Protein AF-Q4TJD2-F1 (afdb_monomer_lite)

Organism: Tetraodon nigroviridis (NCBI:txid99883)

Sequence (77 aa):
QGSSFHASRRQKYGNVFKTHLLGRPLIRVTGAENIRKVLMGEHTLVTVDWPQSTSTLLGPNSLANSIGDIHRKRRKV

pLDDT: mean 91.11, std 6.29, range [57.19, 97.38]

Radius of gyration: 15.0 Å; chains: 1; bounding box: 29×28×37 Å

InterPro domains:
  IPR036396 Cytochrome P450 superfamily [G3DSA:1.10.630.10] (1-77)
  IPR036396 Cytochrome P450 superfamily [SSF48264] (5-77)

Secondary structure (DSSP, 8-state):
-HHHHHHHHHHHH-SEEEEEETTEEEEEE-SHHHHHHHHHTBTTTB-----HHHHHHH-TTSSTT--HHHHHHHTT-

Structure (mmCIF, N/CA/C/O backbone):
data_AF-Q4TJD2-F1
#
_entry.id   AF-Q4TJD2-F1
#
loop_
_atom_site.group_PDB
_atom_site.id
_atom_site.type_symbol
_atom_site.label_atom_id
_atom_site.label_alt_id
_atom_site.label_comp_id
_atom_site.label_asym_id
_atom_site.label_entity_id
_atom_site.label_seq_id
_atom_site.pdb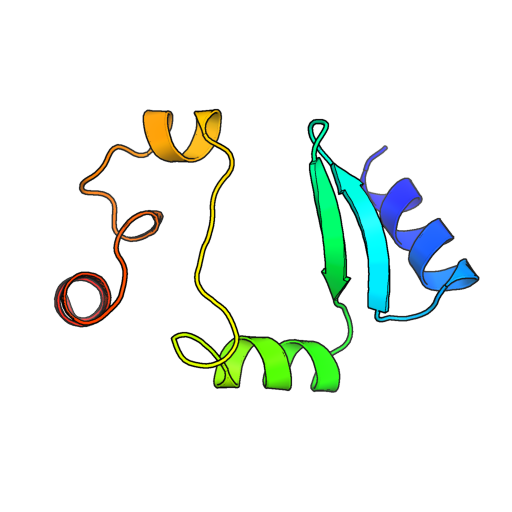x_PDB_ins_code
_atom_site.Cartn_x
_atom_site.Cartn_y
_atom_site.Cartn_z
_atom_site.occupancy
_atom_site.B_iso_or_equiv
_atom_site.auth_seq_id
_atom_site.auth_comp_id
_atom_site.auth_asym_id
_atom_site.auth_atom_id
_atom_site.pdbx_PDB_model_num
ATOM 1 N N . GLN A 1 1 ? 5.366 0.388 17.585 1.00 57.19 1 GLN A N 1
ATOM 2 C CA . GLN A 1 1 ? 4.522 1.568 17.275 1.00 57.19 1 GLN A CA 1
ATOM 3 C C . GLN A 1 1 ? 3.607 1.319 16.060 1.00 57.19 1 GLN A C 1
ATOM 5 O O . GLN A 1 1 ? 2.404 1.479 16.188 1.00 57.19 1 GLN A O 1
ATOM 10 N N . GLY A 1 2 ? 4.103 0.865 14.896 1.00 72.62 2 GLY A N 1
ATOM 11 C CA . GLY A 1 2 ? 3.240 0.646 13.711 1.00 72.62 2 GLY A CA 1
ATOM 12 C C . GLY A 1 2 ? 2.225 -0.511 13.807 1.00 72.62 2 GLY A C 1
ATOM 13 O O . GLY A 1 2 ? 1.125 -0.418 13.266 1.00 72.62 2 GLY A O 1
ATOM 14 N N . SER A 1 3 ? 2.547 -1.592 14.526 1.00 77.75 3 SER A N 1
ATOM 15 C CA . SER A 1 3 ? 1.644 -2.745 14.684 1.00 77.75 3 SER A CA 1
ATOM 16 C C . SER A 1 3 ? 0.368 -2.399 15.462 1.00 77.75 3 SER A C 1
ATOM 18 O O . SER A 1 3 ? -0.729 -2.742 15.018 1.00 77.75 3 SER A O 1
ATOM 20 N N . SER A 1 4 ? 0.487 -1.655 16.567 1.00 89.62 4 SER A N 1
ATOM 21 C CA . SER A 1 4 ? -0.655 -1.213 17.382 1.00 89.62 4 SER A CA 1
ATOM 22 C C . SER A 1 4 ? -1.578 -0.255 16.622 1.00 89.62 4 SER A C 1
ATOM 24 O O . SER A 1 4 ? -2.798 -0.349 16.741 1.00 89.62 4 SER A O 1
ATOM 26 N N . PHE A 1 5 ? -1.017 0.611 15.774 1.00 89.06 5 PHE A N 1
ATOM 27 C CA . PHE A 1 5 ? -1.771 1.525 14.912 1.00 89.06 5 PHE A CA 1
ATOM 28 C C . PHE A 1 5 ? -2.679 0.801 13.911 1.00 89.06 5 PHE A C 1
ATOM 30 O O . PHE A 1 5 ? -3.825 1.199 13.697 1.00 89.06 5 PHE A O 1
ATOM 37 N N . HIS A 1 6 ? -2.183 -0.271 13.288 1.00 89.50 6 HIS A N 1
ATOM 38 C CA . HIS A 1 6 ? -2.994 -1.062 12.364 1.00 89.50 6 HIS A CA 1
ATOM 39 C C . HIS A 1 6 ? -4.008 -1.945 13.095 1.00 89.50 6 HIS A C 1
ATOM 41 O O . HIS A 1 6 ? -5.129 -2.093 12.608 1.00 89.50 6 HIS A O 1
ATOM 47 N N . ALA A 1 7 ? -3.636 -2.505 14.249 1.00 92.25 7 ALA A N 1
ATOM 48 C CA . ALA A 1 7 ? -4.512 -3.362 15.040 1.00 92.25 7 ALA A CA 1
ATOM 49 C C . ALA A 1 7 ? -5.745 -2.604 15.560 1.00 92.25 7 ALA A C 1
ATOM 51 O O . ALA A 1 7 ? -6.868 -3.043 15.316 1.00 92.25 7 ALA A O 1
ATOM 52 N N . SER A 1 8 ? -5.558 -1.433 16.179 1.00 94.94 8 SER A N 1
ATOM 53 C CA . SER A 1 8 ? -6.666 -0.641 16.739 1.00 94.94 8 SER A CA 1
ATOM 54 C C . SER A 1 8 ? -7.665 -0.185 15.671 1.00 94.94 8 SER A C 1
ATOM 56 O O . SER A 1 8 ? -8.877 -0.205 15.874 1.00 94.94 8 SER A O 1
ATOM 58 N N . ARG A 1 9 ? -7.174 0.175 14.482 1.00 95.12 9 ARG A N 1
ATOM 59 C CA . ARG A 1 9 ? -8.027 0.591 13.362 1.00 95.12 9 ARG A CA 1
ATOM 60 C C . ARG A 1 9 ? -8.745 -0.573 12.708 1.00 95.12 9 ARG A C 1
ATOM 62 O O . ARG A 1 9 ? -9.905 -0.409 12.351 1.00 95.12 9 ARG A O 1
ATOM 69 N N . ARG A 1 10 ? -8.104 -1.742 12.600 1.00 95.25 10 ARG A N 1
ATOM 70 C CA . ARG A 1 10 ? -8.794 -2.959 12.154 1.00 95.25 10 ARG A CA 1
ATOM 71 C C . ARG A 1 10 ? -9.910 -3.335 13.126 1.00 95.25 10 ARG A C 1
ATOM 73 O O . ARG A 1 10 ? -10.996 -3.678 12.682 1.00 95.25 10 ARG A O 1
ATOM 80 N N . GLN A 1 11 ? -9.667 -3.223 14.432 1.00 96.06 11 GLN A N 1
ATOM 81 C CA . GLN A 1 11 ? -10.695 -3.475 15.442 1.00 96.06 11 GLN A CA 1
ATOM 82 C C . GLN A 1 11 ? -11.877 -2.505 15.304 1.00 96.06 11 GLN A C 1
ATOM 84 O O . GLN A 1 11 ? -13.023 -2.927 15.405 1.00 96.06 11 GLN A O 1
ATOM 89 N N . LYS A 1 12 ? -11.610 -1.221 15.037 1.00 97.00 12 LYS A N 1
ATOM 90 C CA . LYS A 1 12 ? -12.651 -0.189 14.940 1.00 97.00 12 LYS A CA 1
ATOM 91 C C . LYS A 1 12 ? -13.416 -0.181 13.610 1.00 97.00 12 LYS A C 1
ATOM 93 O O . LYS A 1 12 ? -14.614 0.073 13.606 1.00 97.00 12 LYS A O 1
ATOM 98 N N . TYR A 1 13 ? -12.730 -0.392 12.490 1.00 97.06 13 TYR A N 1
ATOM 99 C CA . TYR A 1 13 ? -13.281 -0.183 11.142 1.00 97.06 13 TYR A CA 1
ATOM 100 C C . TYR A 1 13 ? -13.382 -1.471 10.316 1.00 97.06 13 TYR A C 1
ATOM 102 O O . TYR A 1 13 ? -13.865 -1.448 9.188 1.00 97.06 13 TYR A O 1
ATOM 110 N N . GLY A 1 14 ? -12.922 -2.597 10.858 1.00 97.00 14 GLY A N 1
ATOM 111 C CA . GLY A 1 14 ? -12.906 -3.880 10.172 1.00 97.00 14 GLY A CA 1
ATOM 112 C C . GLY A 1 14 ? -11.720 -4.055 9.224 1.00 97.00 14 GLY A C 1
ATOM 113 O O . GLY A 1 14 ? -10.689 -3.384 9.302 1.00 97.00 14 GLY A O 1
ATOM 114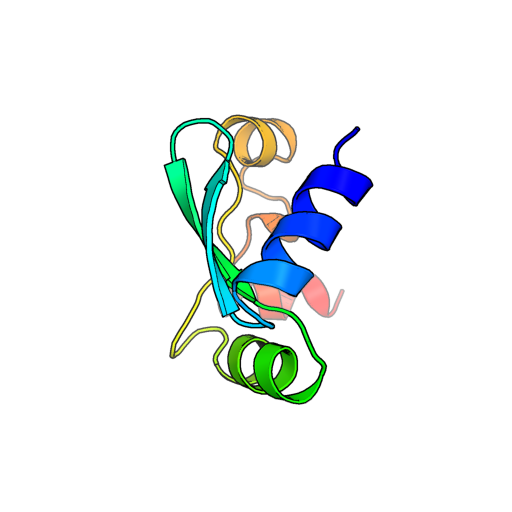 N N . ASN A 1 15 ? -11.856 -5.025 8.323 1.00 97.38 15 ASN A N 1
ATOM 115 C CA . ASN A 1 15 ? -10.763 -5.504 7.479 1.00 97.38 15 ASN A CA 1
ATOM 116 C C . ASN A 1 15 ? -10.411 -4.586 6.297 1.00 97.38 15 ASN A C 1
ATOM 118 O O . ASN A 1 15 ? -9.337 -4.755 5.714 1.00 97.38 15 ASN A O 1
ATOM 122 N N . VAL A 1 16 ? -11.287 -3.637 5.954 1.00 97.25 16 VAL A N 1
ATOM 123 C CA . VAL A 1 16 ? -11.113 -2.675 4.858 1.00 97.25 16 VAL A CA 1
ATOM 124 C C . VAL A 1 16 ? -11.431 -1.281 5.381 1.00 97.25 16 VAL A C 1
ATOM 126 O O . VAL A 1 16 ? -12.564 -1.019 5.770 1.00 97.25 16 VAL A O 1
ATOM 129 N N . PHE A 1 17 ? -10.448 -0.380 5.405 1.00 96.94 17 PHE A N 1
ATOM 130 C CA . PHE A 1 17 ? -10.655 0.967 5.945 1.00 96.94 17 PHE A CA 1
ATOM 131 C C . PHE A 1 17 ? -9.748 2.025 5.313 1.00 96.94 17 PHE A C 1
ATOM 133 O O . PHE A 1 17 ? -8.640 1.733 4.858 1.00 96.94 17 PHE A O 1
ATOM 140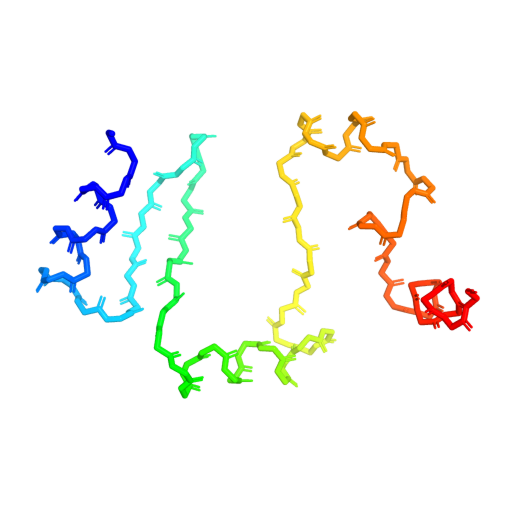 N N . LYS A 1 18 ? -10.216 3.280 5.323 1.00 96.88 18 LYS A N 1
ATOM 141 C CA . LYS A 1 18 ? -9.456 4.444 4.847 1.00 96.88 18 LYS A CA 1
ATOM 142 C C . LYS A 1 18 ? -8.446 4.903 5.892 1.00 96.88 18 LYS A C 1
ATOM 144 O O . LYS A 1 18 ? -8.733 4.925 7.089 1.00 96.88 18 LYS A O 1
ATOM 149 N N . THR A 1 19 ? -7.269 5.316 5.447 1.00 94.94 19 THR A N 1
ATOM 150 C CA . THR A 1 19 ? -6.249 5.897 6.315 1.00 94.94 19 THR A CA 1
ATOM 151 C C . THR A 1 19 ? -5.291 6.796 5.537 1.00 94.94 19 THR A C 1
ATOM 153 O O . THR A 1 19 ? -5.404 6.904 4.324 1.00 94.94 19 THR A O 1
ATOM 156 N N . HIS A 1 20 ? -4.361 7.441 6.236 1.00 92.94 20 HIS A N 1
ATOM 157 C CA . HIS A 1 20 ? -3.256 8.174 5.633 1.00 92.94 20 HIS A CA 1
ATOM 158 C C . HIS A 1 20 ? -1.932 7.538 6.050 1.00 92.94 20 HIS A C 1
ATOM 160 O O . HIS A 1 20 ? -1.737 7.222 7.228 1.00 92.94 20 HIS A O 1
ATOM 166 N N . LEU A 1 21 ? -1.029 7.366 5.089 1.00 89.19 21 LEU A N 1
ATOM 167 C CA . LEU A 1 21 ? 0.338 6.903 5.311 1.00 89.19 21 LEU A CA 1
ATOM 168 C C . LEU A 1 21 ? 1.279 7.731 4.434 1.00 89.19 21 LEU A C 1
ATOM 170 O O . LEU A 1 21 ? 0.994 7.936 3.258 1.00 89.19 21 LEU A O 1
ATOM 174 N N . LEU A 1 22 ? 2.375 8.232 5.014 1.00 88.19 22 LEU A N 1
ATOM 175 C CA . LEU A 1 22 ? 3.346 9.098 4.322 1.00 88.19 22 LEU A CA 1
ATOM 176 C C . LEU A 1 22 ? 2.685 10.296 3.606 1.00 88.19 22 LEU A C 1
ATOM 178 O O . LEU A 1 22 ? 3.020 10.623 2.473 1.00 88.19 22 LEU A O 1
ATOM 182 N N . GLY A 1 23 ? 1.694 10.919 4.254 1.00 89.69 23 GLY A N 1
ATOM 183 C CA . GLY A 1 23 ? 0.977 12.077 3.709 1.00 89.69 23 GLY A CA 1
ATOM 184 C C . GLY A 1 23 ? -0.019 11.764 2.587 1.00 89.69 23 GLY A C 1
ATOM 185 O O . GLY A 1 23 ? -0.623 12.688 2.054 1.00 89.69 23 GLY A O 1
ATOM 186 N N . ARG A 1 24 ? -0.234 10.489 2.234 1.00 91.12 24 ARG A N 1
ATOM 187 C CA . ARG A 1 24 ? -1.159 10.084 1.166 1.00 91.12 24 ARG A CA 1
ATOM 188 C C . ARG A 1 24 ? -2.362 9.309 1.709 1.00 91.12 24 ARG A C 1
ATOM 190 O O . ARG A 1 24 ? -2.171 8.442 2.569 1.00 91.12 24 ARG A O 1
ATOM 197 N N . PRO A 1 25 ? -3.588 9.583 1.227 1.00 95.25 25 PRO A N 1
ATOM 198 C CA . PRO A 1 25 ? -4.751 8.763 1.540 1.00 95.25 25 PRO A CA 1
ATOM 199 C C . PRO A 1 25 ? -4.624 7.388 0.876 1.00 95.25 25 PRO A C 1
ATOM 201 O O . PRO A 1 25 ? -4.215 7.284 -0.277 1.00 95.25 25 PRO A O 1
ATOM 204 N N . LEU A 1 26 ? -4.999 6.327 1.588 1.00 94.94 26 LEU A N 1
ATOM 205 C CA . LEU A 1 26 ? -5.035 4.967 1.052 1.00 94.94 26 LEU A CA 1
ATOM 206 C C . LEU A 1 26 ? -6.120 4.113 1.709 1.00 94.94 26 LEU A C 1
ATOM 208 O O . LEU A 1 26 ? -6.653 4.446 2.774 1.00 94.94 26 LEU A O 1
ATOM 212 N N . ILE A 1 27 ? -6.406 2.970 1.086 1.00 96.56 27 ILE A N 1
ATOM 213 C CA . ILE A 1 27 ? -7.263 1.921 1.641 1.00 96.56 27 ILE A CA 1
ATOM 214 C C . ILE A 1 27 ? -6.382 0.793 2.170 1.00 96.56 27 ILE A C 1
ATOM 216 O O . ILE A 1 27 ? -5.620 0.178 1.426 1.00 96.56 27 ILE A O 1
ATOM 220 N N . ARG A 1 28 ? -6.489 0.491 3.465 1.00 95.25 28 ARG A N 1
ATOM 221 C CA . ARG A 1 28 ? -5.859 -0.694 4.047 1.00 95.25 28 ARG A CA 1
ATOM 222 C C . ARG A 1 28 ? -6.805 -1.874 3.863 1.00 95.25 28 ARG A C 1
ATOM 224 O O . ARG A 1 28 ? -7.939 -1.815 4.325 1.00 95.25 28 ARG A O 1
ATOM 231 N N . VAL A 1 29 ? -6.317 -2.942 3.236 1.00 97.00 29 VAL A N 1
ATOM 232 C CA . VAL A 1 29 ? -7.064 -4.186 3.005 1.00 97.00 29 VAL A CA 1
ATOM 233 C C . VAL A 1 29 ? -6.385 -5.328 3.753 1.00 97.00 29 VAL A C 1
ATOM 235 O O . VAL A 1 29 ? -5.166 -5.485 3.693 1.00 97.00 29 VAL A O 1
ATOM 238 N N . THR A 1 30 ? -7.162 -6.103 4.506 1.00 95.31 30 THR A N 1
ATOM 239 C CA . THR A 1 30 ? -6.694 -7.242 5.309 1.00 95.31 30 THR A CA 1
ATOM 240 C C . THR A 1 30 ? -7.706 -8.394 5.262 1.00 95.31 30 THR A C 1
ATOM 242 O O . THR A 1 30 ? -8.839 -8.210 4.819 1.00 95.31 30 THR A O 1
ATOM 245 N N . GLY A 1 31 ? -7.300 -9.588 5.702 1.00 95.50 31 GLY A N 1
ATOM 246 C CA . GLY A 1 31 ? -8.116 -10.806 5.622 1.00 95.50 31 GLY A CA 1
ATOM 247 C C . GLY A 1 31 ? -7.967 -11.527 4.279 1.00 95.50 31 GLY A C 1
ATOM 248 O O . GLY A 1 31 ? -7.902 -10.886 3.230 1.00 95.50 31 GLY A O 1
ATOM 249 N N . ALA A 1 32 ? -7.896 -12.860 4.322 1.00 96.25 32 ALA A N 1
ATOM 250 C CA . ALA A 1 32 ? -7.528 -13.691 3.174 1.00 96.25 32 ALA A CA 1
ATOM 251 C C . ALA A 1 32 ? -8.442 -13.473 1.958 1.00 96.25 32 ALA A C 1
ATOM 253 O O . ALA A 1 32 ? -7.944 -13.216 0.866 1.00 96.25 32 ALA A O 1
ATOM 254 N N . GLU A 1 33 ? -9.763 -13.466 2.155 1.00 96.38 33 GLU A N 1
ATOM 255 C CA . GLU A 1 33 ? -10.731 -13.271 1.066 1.00 96.38 33 GLU A CA 1
ATOM 256 C C . GLU A 1 33 ? -10.597 -11.907 0.374 1.00 96.38 33 GLU A C 1
ATOM 258 O O . GLU A 1 33 ? -10.662 -11.809 -0.851 1.00 96.38 33 GLU A O 1
ATOM 263 N N . ASN A 1 34 ? -10.356 -10.839 1.140 1.00 96.81 34 ASN A N 1
ATOM 264 C CA . ASN A 1 34 ? -10.190 -9.503 0.568 1.00 96.81 34 ASN A CA 1
ATOM 265 C C . ASN A 1 34 ? -8.854 -9.377 -0.165 1.00 96.81 34 ASN A C 1
ATOM 267 O O . ASN A 1 34 ? -8.800 -8.838 -1.268 1.00 96.81 34 ASN A O 1
ATOM 271 N N . ILE A 1 35 ? -7.782 -9.898 0.438 1.00 96.38 35 ILE A N 1
ATOM 272 C CA . ILE A 1 35 ? -6.450 -9.904 -0.171 1.00 96.38 35 ILE A CA 1
ATOM 273 C C . ILE A 1 35 ? -6.476 -10.711 -1.471 1.00 96.38 35 ILE A C 1
ATOM 275 O O . ILE A 1 35 ? -5.941 -10.247 -2.473 1.00 96.38 35 ILE A O 1
ATOM 279 N N . ARG A 1 36 ? -7.152 -11.865 -1.498 1.00 96.38 36 ARG A N 1
ATOM 280 C CA . ARG A 1 36 ? -7.302 -12.680 -2.707 1.00 96.38 36 ARG A CA 1
ATOM 281 C C . ARG A 1 36 ? -7.920 -11.878 -3.850 1.00 96.38 36 ARG A C 1
ATOM 283 O O . ARG A 1 36 ? -7.391 -11.928 -4.951 1.00 96.38 36 ARG A O 1
ATOM 290 N N . LYS A 1 37 ? -8.982 -11.106 -3.598 1.00 95.75 37 LYS A N 1
ATOM 291 C CA . LYS A 1 37 ? -9.600 -10.245 -4.625 1.00 95.75 37 LYS A CA 1
ATOM 292 C C . LYS A 1 37 ? -8.634 -9.191 -5.166 1.00 95.75 37 LYS A C 1
ATOM 294 O O . LYS A 1 37 ? -8.579 -9.001 -6.373 1.00 95.75 37 LYS A O 1
ATOM 299 N N . VAL A 1 38 ? -7.865 -8.540 -4.289 1.00 95.94 38 VAL A N 1
ATOM 300 C CA . VAL A 1 38 ? -6.861 -7.541 -4.695 1.00 95.94 38 VAL A CA 1
ATOM 301 C C . VAL A 1 38 ? -5.774 -8.192 -5.551 1.00 95.94 38 VAL A C 1
ATOM 303 O O . VAL A 1 38 ? -5.495 -7.711 -6.640 1.00 95.94 38 VAL A O 1
ATOM 306 N N . LEU A 1 39 ? -5.216 -9.318 -5.101 1.00 93.81 39 LEU A N 1
ATOM 307 C CA . LEU A 1 39 ? -4.137 -10.012 -5.811 1.00 93.81 39 LEU A CA 1
ATOM 308 C C . LEU A 1 39 ? -4.589 -10.605 -7.152 1.00 93.81 39 LEU A C 1
ATOM 310 O O . LEU A 1 39 ? -3.843 -10.552 -8.123 1.00 93.81 39 LEU A O 1
ATOM 314 N N . MET A 1 40 ? -5.802 -11.162 -7.222 1.00 94.88 40 MET A N 1
ATOM 315 C CA . MET A 1 40 ? -6.365 -11.692 -8.472 1.00 94.88 40 MET A CA 1
ATOM 316 C C . MET A 1 40 ? -6.799 -10.585 -9.445 1.00 94.88 40 MET A C 1
ATOM 318 O O . MET A 1 40 ? -7.030 -10.870 -10.614 1.00 94.88 40 MET A O 1
ATOM 322 N N . GLY A 1 41 ? -6.920 -9.342 -8.970 1.00 93.56 41 GLY A N 1
ATOM 323 C CA . GLY A 1 41 ? -7.226 -8.161 -9.776 1.00 93.56 41 GLY A CA 1
ATOM 324 C C . GLY A 1 41 ? -5.997 -7.358 -10.209 1.00 93.56 41 GLY A C 1
ATOM 325 O O . GLY A 1 41 ? -6.158 -6.228 -10.672 1.00 93.56 41 GLY A O 1
ATOM 326 N N . GLU A 1 42 ? -4.778 -7.876 -10.033 1.00 89.25 42 GLU A N 1
ATOM 327 C CA . GLU A 1 42 ? -3.565 -7.206 -10.512 1.00 89.25 42 GLU A CA 1
ATOM 328 C C . GLU A 1 42 ? -3.624 -7.028 -12.040 1.00 89.25 42 GLU A C 1
ATOM 330 O O . GLU A 1 42 ? -3.969 -7.952 -12.778 1.00 89.25 42 GLU A O 1
ATOM 335 N N . HIS A 1 43 ? -3.289 -5.826 -12.507 1.00 86.19 43 HIS A N 1
ATOM 336 C CA . HIS A 1 43 ? -3.394 -5.357 -13.895 1.00 86.19 43 HIS A CA 1
ATOM 337 C C . HIS A 1 43 ? -4.819 -5.133 -14.436 1.00 86.19 43 HIS A C 1
ATOM 339 O O . HIS A 1 43 ? -4.953 -4.717 -15.586 1.00 86.19 43 HIS A O 1
ATOM 345 N N . THR A 1 44 ? -5.876 -5.343 -13.640 1.00 90.38 44 THR A N 1
ATOM 346 C CA . THR A 1 44 ? -7.265 -5.026 -14.038 1.00 90.38 44 THR A CA 1
ATOM 347 C C . THR A 1 44 ? -7.952 -4.052 -13.084 1.00 90.38 44 THR A C 1
ATOM 349 O O . THR A 1 44 ? -8.565 -3.085 -13.523 1.00 90.38 44 THR A O 1
ATOM 352 N N . LEU A 1 45 ? -7.858 -4.301 -11.778 1.00 91.56 45 LEU A N 1
ATOM 353 C CA . LEU A 1 45 ? -8.440 -3.481 -10.712 1.00 91.56 45 LEU A CA 1
ATOM 354 C C . LEU A 1 45 ? -7.379 -2.654 -9.985 1.00 91.56 45 LEU A C 1
ATOM 356 O O . LEU A 1 45 ? -7.682 -1.578 -9.474 1.00 91.56 45 LEU A O 1
ATOM 360 N N . VAL A 1 46 ? -6.156 -3.178 -9.900 1.00 93.12 46 VAL A N 1
ATOM 361 C CA . VAL A 1 46 ? -5.039 -2.575 -9.168 1.00 93.12 46 VAL A CA 1
ATOM 362 C C . VAL A 1 46 ? -3.726 -2.768 -9.923 1.00 93.12 46 VAL A C 1
ATOM 364 O O . VAL A 1 46 ? -3.615 -3.619 -10.804 1.00 93.12 46 VAL A O 1
ATOM 367 N N . THR A 1 47 ? -2.730 -1.963 -9.568 1.00 91.12 47 THR A N 1
ATOM 368 C CA . THR A 1 47 ? -1.335 -2.142 -9.976 1.00 91.12 47 THR A CA 1
ATOM 369 C C . THR A 1 47 ? -0.438 -1.920 -8.766 1.00 91.12 47 THR A C 1
ATOM 371 O O . THR A 1 47 ? -0.806 -1.178 -7.848 1.00 91.12 47 THR A O 1
ATOM 374 N N . VAL A 1 48 ? 0.752 -2.514 -8.777 1.00 90.00 48 VAL A N 1
ATOM 375 C CA . VAL A 1 48 ? 1.818 -2.164 -7.830 1.00 90.00 48 VAL A CA 1
ATOM 376 C C . VAL A 1 48 ? 2.147 -0.669 -7.911 1.00 90.00 48 VAL A C 1
ATOM 378 O O . VAL A 1 48 ? 2.372 -0.132 -8.994 1.00 90.00 48 VAL A O 1
ATOM 381 N N . ASP A 1 49 ? 2.211 -0.028 -6.744 1.00 89.38 49 ASP A N 1
ATOM 382 C CA . ASP A 1 49 ? 2.688 1.340 -6.553 1.00 89.38 49 ASP A CA 1
ATOM 383 C C . ASP A 1 49 ? 3.560 1.397 -5.292 1.00 89.38 49 ASP A C 1
ATOM 385 O O . ASP A 1 49 ? 3.185 0.883 -4.231 1.00 89.38 49 ASP A O 1
ATOM 389 N N . TRP A 1 50 ? 4.730 2.021 -5.407 1.00 90.81 50 TRP A N 1
ATOM 390 C CA . TRP A 1 50 ? 5.664 2.226 -4.303 1.00 90.81 50 TRP A CA 1
ATOM 391 C C . TRP A 1 50 ? 5.782 3.718 -4.000 1.00 90.81 50 TRP A C 1
ATOM 393 O O . TRP A 1 50 ? 5.812 4.529 -4.927 1.00 90.81 50 TRP A O 1
ATOM 403 N N . PRO A 1 51 ? 5.943 4.119 -2.723 1.00 92.56 51 PRO A N 1
ATOM 404 C CA . PRO A 1 51 ? 6.304 5.494 -2.403 1.00 92.56 51 PRO A CA 1
ATOM 405 C C . PRO A 1 51 ? 7.532 5.938 -3.205 1.00 92.56 51 PRO A C 1
ATOM 407 O O . PRO A 1 51 ? 8.469 5.159 -3.388 1.00 92.56 51 PRO A O 1
ATOM 410 N N . GLN A 1 52 ? 7.547 7.202 -3.638 1.00 90.62 52 GLN A N 1
ATOM 411 C CA . GLN A 1 52 ? 8.587 7.730 -4.527 1.00 90.62 52 GLN A CA 1
ATOM 412 C C . GLN A 1 52 ? 10.001 7.456 -4.008 1.00 90.62 52 GLN A C 1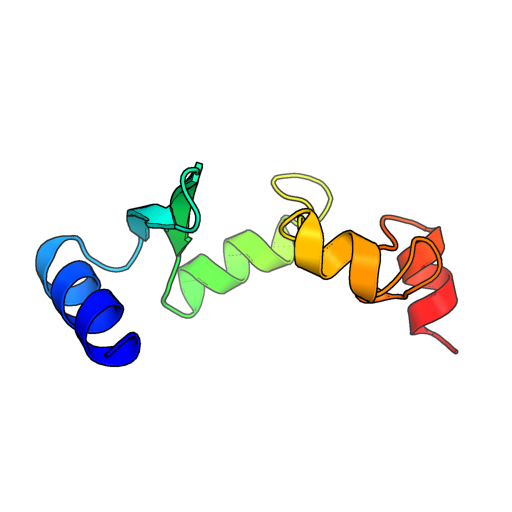
ATOM 414 O O . GLN A 1 52 ? 10.865 7.045 -4.772 1.00 90.62 52 GLN A O 1
ATOM 419 N N . SER A 1 53 ? 10.232 7.637 -2.705 1.00 93.50 53 SER A N 1
ATOM 420 C CA . SER A 1 53 ? 11.530 7.368 -2.082 1.00 93.50 53 SER A CA 1
ATOM 421 C C . SER A 1 53 ? 11.968 5.911 -2.256 1.00 93.50 53 SER A C 1
ATOM 423 O O . SER A 1 53 ? 13.111 5.652 -2.620 1.00 93.50 53 SER A O 1
ATOM 425 N N . THR A 1 54 ? 11.058 4.958 -2.050 1.00 93.50 54 THR A N 1
ATOM 426 C CA . THR A 1 54 ? 11.317 3.526 -2.235 1.00 93.50 54 THR A CA 1
ATOM 427 C C . THR A 1 54 ? 11.561 3.190 -3.703 1.00 93.50 54 THR A C 1
ATOM 429 O O . THR A 1 54 ? 12.538 2.513 -4.010 1.00 93.50 54 THR A O 1
ATOM 432 N N . SER A 1 55 ? 10.725 3.699 -4.612 1.00 93.00 55 SER A N 1
ATOM 433 C CA . SER A 1 55 ? 10.887 3.460 -6.051 1.00 93.00 55 SER A CA 1
ATOM 434 C C . SER A 1 55 ? 12.225 4.004 -6.567 1.00 93.00 55 SER A C 1
ATOM 436 O O . SER A 1 55 ? 12.953 3.284 -7.251 1.00 93.00 55 SER A O 1
ATOM 438 N N . THR A 1 56 ? 12.608 5.220 -6.158 1.00 94.19 56 THR A N 1
ATOM 439 C CA . THR A 1 56 ? 13.899 5.831 -6.506 1.00 94.19 56 THR A CA 1
ATOM 440 C C . THR A 1 56 ? 15.077 4.991 -6.012 1.00 94.19 56 THR A C 1
ATOM 442 O O . THR A 1 56 ? 16.000 4.743 -6.782 1.00 94.19 56 THR A O 1
ATOM 445 N N . LEU A 1 57 ? 15.045 4.521 -4.759 1.00 96.12 57 LEU A N 1
ATOM 446 C CA . LEU A 1 57 ? 16.129 3.712 -4.187 1.00 96.12 57 LEU A CA 1
ATOM 447 C C . LEU A 1 57 ? 16.276 2.345 -4.866 1.00 96.12 57 LEU A C 1
ATOM 449 O O . LEU A 1 57 ? 17.394 1.885 -5.074 1.00 96.12 57 LEU A O 1
ATOM 453 N N . LEU A 1 58 ? 15.163 1.697 -5.219 1.00 94.81 58 LEU A N 1
ATOM 454 C CA . LEU A 1 58 ? 15.183 0.419 -5.938 1.00 94.81 58 LEU A CA 1
ATOM 455 C C . LEU A 1 58 ? 15.606 0.584 -7.405 1.00 94.81 58 LEU A C 1
ATOM 457 O O . LEU A 1 58 ? 16.075 -0.365 -8.030 1.00 94.81 58 LEU A O 1
ATOM 461 N N . GLY A 1 59 ? 15.444 1.785 -7.957 1.00 92.00 59 GLY A N 1
ATOM 462 C CA . GLY A 1 59 ? 15.796 2.116 -9.327 1.00 92.00 59 GLY A CA 1
ATOM 463 C C . GLY A 1 59 ? 14.781 1.598 -10.358 1.00 92.00 59 GLY A C 1
ATOM 464 O O . GLY A 1 59 ? 14.070 0.612 -10.131 1.00 92.00 59 GLY A O 1
ATOM 465 N N . PRO A 1 60 ? 14.709 2.236 -11.538 1.00 87.31 60 PRO A N 1
ATOM 466 C CA . PRO A 1 60 ? 13.673 1.969 -12.543 1.00 87.31 60 PRO A CA 1
ATOM 467 C C . PRO A 1 60 ? 13.745 0.558 -13.148 1.00 87.31 60 PRO A C 1
ATOM 469 O O . PRO A 1 60 ? 12.773 0.073 -13.717 1.00 87.31 60 PRO A O 1
ATOM 472 N N . ASN A 1 61 ? 14.887 -0.121 -13.015 1.00 88.31 61 ASN A N 1
ATOM 473 C CA . ASN A 1 61 ? 15.107 -1.457 -13.564 1.00 88.31 61 ASN A CA 1
ATOM 474 C C . ASN A 1 61 ? 14.863 -2.596 -12.566 1.00 88.31 61 ASN A C 1
ATOM 476 O O . ASN A 1 61 ? 15.021 -3.758 -12.939 1.00 88.31 61 ASN A O 1
ATOM 480 N N . SER A 1 62 ? 14.475 -2.304 -11.323 1.00 92.12 62 SER A N 1
ATOM 481 C CA . SER A 1 62 ? 14.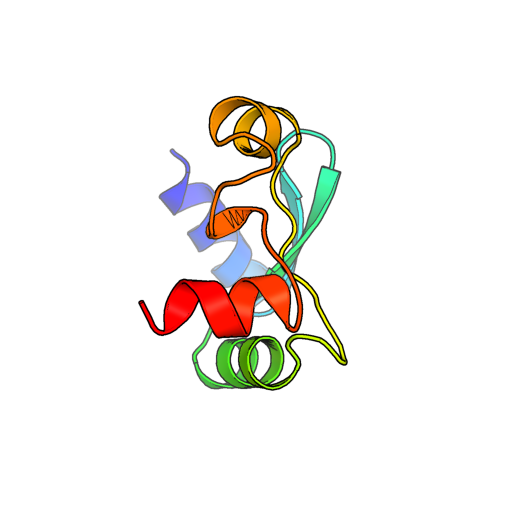154 -3.364 -10.366 1.00 92.12 62 SER A CA 1
ATOM 482 C C . SER A 1 62 ? 12.907 -4.145 -10.782 1.00 92.12 62 SER A C 1
ATOM 484 O O . SER A 1 62 ? 11.999 -3.620 -11.434 1.00 92.12 62 SER A O 1
ATOM 486 N N . LEU A 1 63 ? 12.834 -5.413 -10.366 1.00 90.50 63 LEU A N 1
ATOM 487 C CA . LEU A 1 63 ? 11.626 -6.217 -10.552 1.00 90.50 63 LEU A CA 1
ATOM 488 C C . LEU A 1 63 ? 10.425 -5.576 -9.839 1.00 90.50 63 LEU A C 1
ATOM 490 O O . LEU A 1 63 ? 9.341 -5.533 -10.404 1.00 90.50 63 LEU A O 1
ATOM 494 N N . ALA A 1 64 ? 10.640 -5.018 -8.645 1.00 89.44 64 ALA A N 1
ATOM 495 C CA . ALA A 1 64 ? 9.609 -4.371 -7.834 1.00 89.44 64 ALA A CA 1
ATOM 496 C C . ALA A 1 64 ? 8.989 -3.120 -8.486 1.00 89.44 64 ALA A C 1
ATOM 498 O O . ALA A 1 64 ? 7.828 -2.827 -8.216 1.00 89.44 64 ALA A O 1
ATOM 499 N N . ASN A 1 65 ? 9.743 -2.413 -9.335 1.00 88.94 65 ASN A N 1
ATOM 500 C CA . ASN A 1 65 ? 9.258 -1.268 -10.113 1.00 88.94 65 ASN A CA 1
ATOM 501 C C . ASN A 1 65 ? 8.814 -1.653 -11.536 1.00 88.94 65 ASN A C 1
ATOM 503 O O . ASN A 1 65 ? 8.361 -0.798 -12.295 1.00 88.94 65 ASN A O 1
ATOM 507 N N . SER A 1 66 ? 8.958 -2.922 -11.927 1.00 88.19 66 SER A N 1
ATOM 508 C CA . SER A 1 66 ? 8.511 -3.406 -13.234 1.00 88.19 66 SER A CA 1
ATOM 509 C C . SER A 1 66 ? 7.019 -3.750 -13.186 1.00 88.19 66 SER A C 1
ATOM 511 O O . SER A 1 66 ? 6.546 -4.334 -12.214 1.00 88.19 66 SER A O 1
ATOM 513 N N . ILE A 1 67 ? 6.293 -3.482 -14.274 1.00 85.81 67 ILE A N 1
ATOM 514 C CA . ILE A 1 67 ? 4.872 -3.837 -14.434 1.00 85.81 67 ILE A CA 1
ATOM 515 C C . ILE A 1 67 ? 4.633 -4.631 -15.726 1.00 85.81 67 ILE A C 1
ATOM 517 O O . ILE A 1 67 ? 5.492 -4.682 -16.613 1.00 85.81 67 ILE A O 1
ATOM 521 N N . GLY A 1 68 ? 3.465 -5.270 -15.828 1.00 84.81 68 GLY A N 1
ATOM 522 C CA . GLY A 1 68 ? 3.000 -5.940 -17.045 1.00 84.81 68 GLY A CA 1
ATOM 523 C C . GLY A 1 68 ? 3.967 -7.002 -17.583 1.00 84.81 68 GLY A C 1
ATOM 524 O O . GLY A 1 68 ? 4.524 -7.811 -16.835 1.00 84.81 68 GLY A O 1
ATOM 525 N N . ASP A 1 69 ? 4.176 -7.008 -18.901 1.00 84.44 69 ASP A N 1
ATOM 526 C CA . ASP A 1 69 ? 4.997 -8.023 -19.572 1.00 84.44 69 ASP A CA 1
ATOM 527 C C . ASP A 1 69 ? 6.483 -7.952 -19.210 1.00 84.44 69 ASP A C 1
ATOM 529 O O . ASP A 1 69 ? 7.152 -8.986 -19.180 1.00 84.44 69 ASP A O 1
ATOM 533 N N . ILE A 1 70 ? 7.003 -6.764 -18.886 1.00 85.19 70 ILE A N 1
ATOM 534 C CA . ILE A 1 70 ? 8.392 -6.602 -18.434 1.00 85.19 70 ILE A CA 1
ATOM 535 C C . ILE A 1 70 ? 8.582 -7.332 -17.103 1.00 85.19 70 ILE A C 1
ATOM 537 O O . ILE A 1 70 ? 9.500 -8.144 -16.971 1.00 85.19 70 ILE A O 1
ATOM 541 N N . HIS A 1 71 ? 7.677 -7.105 -16.146 1.00 88.25 71 HIS A N 1
ATOM 542 C CA . HIS A 1 71 ? 7.672 -7.827 -14.874 1.00 88.25 71 HIS A CA 1
ATOM 543 C C . HIS A 1 71 ? 7.525 -9.338 -15.086 1.00 88.25 71 HIS A C 1
ATOM 545 O O . HIS A 1 71 ? 8.298 -10.120 -14.534 1.00 88.25 71 HIS A O 1
ATOM 551 N N . ARG A 1 72 ? 6.583 -9.762 -15.942 1.00 84.88 72 ARG A N 1
ATOM 552 C CA . ARG A 1 72 ? 6.327 -11.183 -16.230 1.00 84.88 72 ARG A CA 1
ATOM 553 C C . ARG A 1 72 ? 7.547 -11.894 -16.814 1.00 84.88 72 ARG A C 1
ATOM 555 O O . ARG A 1 72 ? 7.811 -13.031 -16.433 1.00 84.88 72 ARG A O 1
ATOM 562 N N . LYS A 1 73 ? 8.268 -11.251 -17.737 1.00 86.75 73 LYS A N 1
ATOM 563 C CA . LYS A 1 73 ? 9.492 -11.804 -18.333 1.00 86.75 73 LYS A CA 1
ATOM 564 C C . LYS A 1 73 ? 10.617 -11.881 -17.303 1.00 86.75 73 LYS A C 1
ATOM 566 O O . LYS A 1 73 ? 11.221 -12.936 -17.168 1.00 86.75 73 LYS A O 1
ATOM 571 N N . ARG A 1 74 ? 10.849 -10.807 -16.538 1.00 86.75 74 ARG A N 1
ATOM 572 C CA . ARG A 1 74 ? 11.929 -10.742 -15.537 1.00 86.75 74 ARG A CA 1
ATOM 573 C C . ARG A 1 74 ? 11.716 -11.671 -14.342 1.00 86.75 74 ARG A C 1
ATOM 575 O O . ARG A 1 74 ? 12.688 -12.199 -13.837 1.00 86.75 74 ARG A O 1
ATOM 582 N N . ARG A 1 75 ? 10.472 -11.908 -13.912 1.00 89.19 75 ARG A N 1
ATOM 583 C CA . ARG A 1 75 ? 10.151 -12.817 -12.794 1.00 89.1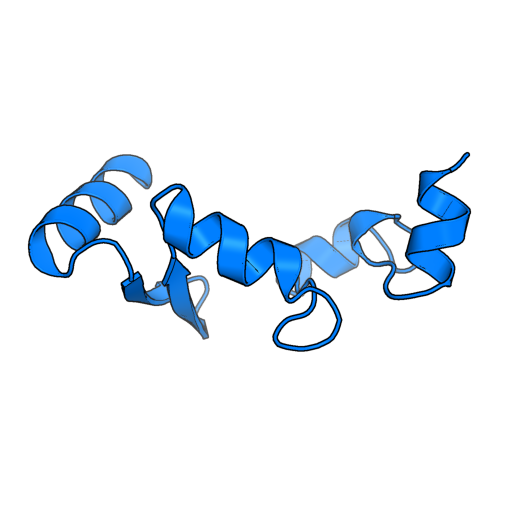9 75 ARG A CA 1
ATOM 584 C C . ARG A 1 75 ? 10.462 -14.293 -13.090 1.00 89.19 75 ARG A C 1
ATOM 586 O O . ARG A 1 75 ? 10.559 -15.083 -12.160 1.00 89.19 75 ARG A O 1
ATOM 593 N N . LYS A 1 76 ? 10.510 -14.683 -14.368 1.00 86.12 76 LYS A N 1
ATOM 594 C CA . LYS A 1 76 ? 10.750 -16.075 -14.787 1.00 86.12 76 LYS A CA 1
ATOM 595 C C . LYS A 1 76 ? 12.232 -16.456 -14.834 1.00 86.12 76 LYS A C 1
ATOM 597 O O . LYS A 1 76 ? 12.515 -17.635 -15.021 1.00 86.12 76 LYS A O 1
ATOM 602 N N . VAL A 1 77 ? 13.122 -15.470 -14.746 1.00 75.44 77 VAL A N 1
ATOM 603 C CA . VAL A 1 77 ? 14.581 -15.637 -14.703 1.00 75.44 77 VAL A CA 1
ATOM 604 C C . VAL A 1 77 ? 15.006 -15.711 -13.246 1.00 75.44 77 VAL A C 1
ATOM 606 O O . VAL A 1 77 ? 15.851 -16.575 -12.943 1.00 75.44 77 VAL A O 1
#

Foldseek 3Di:
DVVVVVVVCCVVPNQWDWDDDPNDIDIHHDDDVRVVVVVVCDPNPDHQDDDPVVDVVCDCQHLSNDDDPSNVVVVVD